Protein AF-A0A7Y5KLV1-F1 (afdb_monomer_lite)

Secondary structure (DSSP, 8-state):
-EEEEEEE--SS---EEEE----EE-SSSEE--S--SEEESS-EEEE--SS-STTEE-TTS---HHHHHHHHHTSTTS---GGG------EE-EEEEPPPTT--TTEEEEEEEES--S----EEEEETTEEEEE-SSEEEEEEEE-TTSPEEEEEEEPP-

Structure (mmCIF, N/CA/C/O backbone):
data_AF-A0A7Y5KLV1-F1
#
_entry.id   AF-A0A7Y5KLV1-F1
#
loop_
_atom_site.group_PDB
_atom_site.id
_atom_site.type_symbol
_atom_site.label_atom_id
_atom_site.label_alt_id
_atom_site.label_comp_id
_atom_site.label_asym_id
_atom_site.label_entity_id
_atom_site.label_seq_id
_atom_site.pdbx_PDB_ins_code
_atom_site.Cartn_x
_atom_site.Cartn_y
_atom_site.Cartn_z
_atom_site.occupancy
_atom_site.B_iso_or_equiv
_atom_site.auth_seq_id
_atom_site.auth_comp_id
_atom_site.auth_asym_id
_atom_site.auth_atom_id
_atom_site.pdbx_PDB_model_num
ATOM 1 N N . LEU A 1 1 ? 4.696 9.576 4.240 1.00 84.38 1 LEU A N 1
ATOM 2 C CA . LEU A 1 1 ? 3.287 9.435 3.787 1.00 84.38 1 LEU A CA 1
ATOM 3 C C . LEU A 1 1 ? 2.748 8.088 4.258 1.00 84.38 1 LEU A C 1
ATOM 5 O O . LEU A 1 1 ? 3.518 7.136 4.261 1.00 84.38 1 LEU A O 1
ATOM 9 N N . TRP A 1 2 ? 1.476 8.010 4.656 1.00 90.50 2 TRP A N 1
ATOM 10 C CA . TRP A 1 2 ? 0.802 6.761 5.034 1.00 90.50 2 TRP A CA 1
ATOM 11 C C . TRP A 1 2 ? -0.357 6.495 4.079 1.00 90.50 2 TRP A C 1
ATOM 13 O O . TRP A 1 2 ? -1.124 7.410 3.792 1.00 90.50 2 TRP A O 1
ATOM 23 N N . THR A 1 3 ? -0.492 5.252 3.630 1.00 93.19 3 THR A N 1
ATOM 24 C CA . THR A 1 3 ? -1.591 4.805 2.771 1.00 93.19 3 THR A CA 1
ATOM 25 C C . THR A 1 3 ? -2.193 3.552 3.377 1.00 93.19 3 THR A C 1
ATOM 27 O O . THR A 1 3 ? -1.471 2.596 3.655 1.00 93.19 3 THR A O 1
ATOM 30 N N . THR A 1 4 ? -3.507 3.564 3.598 1.00 92.88 4 THR A N 1
ATOM 31 C CA . THR A 1 4 ? -4.274 2.369 3.960 1.00 92.88 4 THR A CA 1
ATOM 32 C C . THR A 1 4 ? -5.365 2.163 2.926 1.00 92.88 4 THR A C 1
ATOM 34 O O . THR A 1 4 ? -6.061 3.113 2.581 1.00 92.88 4 THR A O 1
ATOM 37 N N . VAL A 1 5 ? -5.482 0.941 2.422 1.00 93.25 5 VAL A N 1
ATOM 38 C CA . VAL A 1 5 ? -6.503 0.541 1.453 1.00 93.25 5 VAL A CA 1
ATOM 39 C C . VAL A 1 5 ? -7.303 -0.579 2.083 1.00 93.25 5 VAL A C 1
ATOM 41 O O . VAL A 1 5 ? -6.722 -1.557 2.548 1.00 93.25 5 VAL A O 1
ATOM 44 N N . VAL A 1 6 ? -8.618 -0.415 2.114 1.00 92.62 6 VAL A N 1
ATOM 45 C CA . VAL A 1 6 ? -9.567 -1.402 2.622 1.00 92.62 6 VAL A CA 1
ATOM 46 C C . VAL A 1 6 ? -10.483 -1.750 1.468 1.00 92.62 6 VAL A C 1
ATOM 48 O O . VAL A 1 6 ? -11.089 -0.858 0.879 1.00 92.62 6 VAL A O 1
ATOM 51 N N . VAL A 1 7 ? -10.548 -3.029 1.130 1.00 92.56 7 VAL A N 1
ATOM 52 C CA . VAL A 1 7 ? -11.411 -3.539 0.065 1.00 92.56 7 VAL A CA 1
ATOM 53 C C . VAL A 1 7 ? -12.046 -4.841 0.514 1.00 92.56 7 VAL A C 1
ATOM 55 O O . VAL A 1 7 ? -11.475 -5.567 1.330 1.00 92.56 7 VAL A O 1
ATOM 58 N N . GLU A 1 8 ? -13.218 -5.144 -0.028 1.00 91.69 8 GLU A N 1
ATOM 59 C CA . GLU A 1 8 ? -13.837 -6.453 0.150 1.00 91.69 8 GLU A CA 1
ATOM 60 C C . GLU A 1 8 ? -12.906 -7.558 -0.358 1.00 91.69 8 GLU A C 1
ATOM 62 O O . GLU A 1 8 ? -12.151 -7.390 -1.323 1.00 91.69 8 GLU A O 1
ATOM 67 N N . ARG A 1 9 ? -12.939 -8.704 0.319 1.00 91.56 9 ARG A N 1
ATOM 68 C CA . ARG A 1 9 ? -12.146 -9.867 -0.060 1.00 91.56 9 ARG A CA 1
ATOM 69 C C . ARG A 1 9 ? -12.682 -10.453 -1.368 1.00 91.56 9 ARG A C 1
ATOM 71 O O . ARG A 1 9 ? -13.766 -11.030 -1.410 1.00 91.56 9 ARG A O 1
ATOM 78 N N . LEU A 1 10 ? -11.883 -10.337 -2.426 1.00 86.88 10 LEU A N 1
ATOM 79 C CA . LEU A 1 10 ? -12.158 -10.919 -3.739 1.00 86.88 10 LEU A CA 1
ATOM 80 C C . LEU A 1 10 ? -11.418 -12.261 -3.910 1.00 86.88 10 LEU A C 1
ATOM 82 O O . LEU A 1 10 ? -10.403 -12.491 -3.248 1.00 86.88 10 LEU A O 1
ATOM 86 N N . PRO A 1 11 ? -11.886 -13.163 -4.794 1.00 86.69 11 PRO A N 1
ATOM 87 C CA . PRO A 1 11 ? -11.147 -14.379 -5.127 1.00 86.69 11 PRO A CA 1
ATOM 88 C C . PRO A 1 11 ? -9.763 -14.068 -5.725 1.00 86.69 11 PRO A C 1
ATOM 90 O O . PRO A 1 11 ? -9.648 -13.198 -6.586 1.00 86.69 11 PRO A O 1
ATOM 93 N N . GLY A 1 12 ? -8.732 -14.821 -5.327 1.00 88.00 12 GLY A N 1
ATOM 94 C CA . GLY A 1 12 ? -7.358 -14.685 -5.833 1.00 88.00 12 GLY A CA 1
ATOM 95 C C . GLY A 1 12 ? -6.329 -14.389 -4.738 1.00 88.00 12 GLY A C 1
ATOM 96 O O . GLY A 1 12 ? -6.661 -14.381 -3.554 1.00 88.00 12 GLY A O 1
ATOM 97 N N . GLU A 1 13 ? -5.068 -14.178 -5.133 1.00 89.06 13 GLU A N 1
ATOM 98 C CA . GLU A 1 13 ? -4.023 -13.710 -4.216 1.00 89.06 13 GLU A CA 1
ATOM 99 C C . GLU A 1 13 ? -4.036 -12.171 -4.153 1.00 89.06 13 GLU A C 1
ATOM 101 O O . GLU A 1 13 ? -3.776 -11.515 -5.165 1.00 89.06 13 GLU A O 1
ATOM 106 N N . PRO A 1 14 ? -4.335 -11.571 -2.992 1.00 91.38 14 PRO A N 1
ATOM 107 C CA . PRO A 1 14 ? -4.460 -10.126 -2.865 1.00 91.38 14 PRO A CA 1
ATOM 108 C C . PRO A 1 14 ? -3.098 -9.446 -2.705 1.00 91.38 14 PRO A C 1
ATOM 110 O O . PRO A 1 14 ? -2.283 -9.831 -1.864 1.00 91.38 14 PRO A O 1
ATOM 113 N N . TYR A 1 15 ? -2.882 -8.360 -3.442 1.00 90.44 15 TYR A N 1
ATOM 114 C CA . TYR A 1 15 ? -1.747 -7.469 -3.231 1.00 90.44 15 TYR A CA 1
ATOM 115 C C . TYR A 1 15 ? -2.102 -6.028 -3.598 1.00 90.44 15 TYR A C 1
ATOM 117 O O . TYR A 1 15 ? -2.965 -5.768 -4.435 1.00 90.44 15 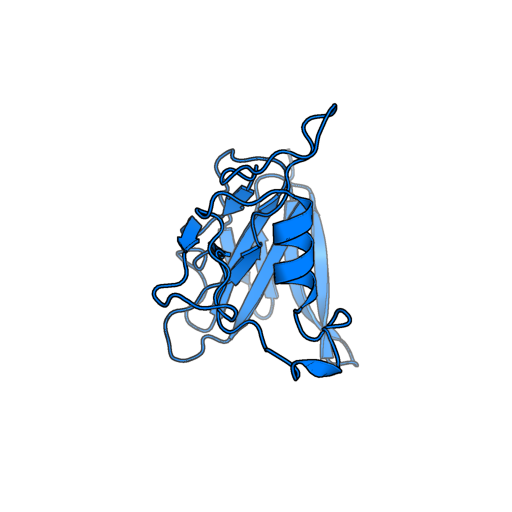TYR A O 1
ATOM 125 N N . LEU A 1 16 ? -1.408 -5.085 -2.968 1.00 90.38 16 LEU A N 1
ATOM 126 C CA . LEU A 1 16 ? -1.427 -3.677 -3.329 1.00 90.38 16 LEU A CA 1
ATOM 127 C C . LEU A 1 16 ? -0.152 -3.350 -4.105 1.00 90.38 16 LEU A C 1
ATOM 129 O O . LEU A 1 16 ? 0.951 -3.571 -3.601 1.00 90.38 16 LEU A O 1
ATOM 133 N N . LEU A 1 17 ? -0.299 -2.756 -5.290 1.00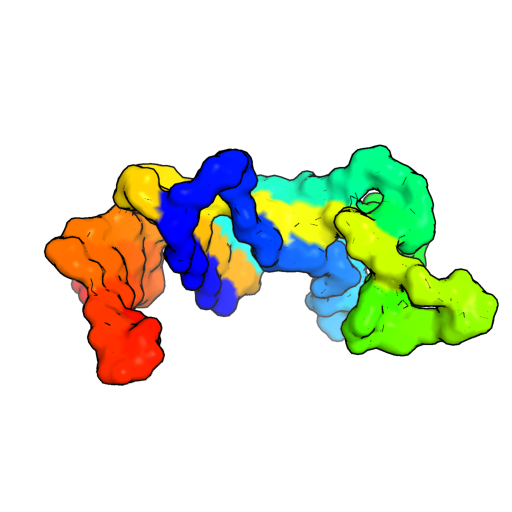 87.56 17 LEU A N 1
ATOM 134 C CA . LEU A 1 17 ? 0.809 -2.121 -6.002 1.00 87.56 17 LEU A CA 1
ATOM 135 C C . LEU A 1 17 ? 1.246 -0.868 -5.225 1.00 87.56 17 LEU A C 1
ATOM 137 O O . LEU A 1 17 ? 0.687 0.215 -5.391 1.00 87.56 17 LEU A O 1
ATOM 141 N N . ALA A 1 18 ? 2.224 -1.036 -4.337 1.00 85.50 18 ALA A N 1
ATOM 142 C CA . ALA A 1 18 ? 2.740 0.005 -3.453 1.00 85.50 18 ALA A CA 1
ATOM 143 C C . ALA A 1 18 ? 3.730 0.942 -4.163 1.00 85.50 18 ALA A C 1
ATOM 145 O O . ALA A 1 18 ? 4.105 1.980 -3.632 1.00 85.50 18 ALA A O 1
ATOM 146 N N . GLY A 1 19 ? 4.162 0.613 -5.376 1.00 78.88 19 GLY A N 1
ATOM 147 C CA . GLY A 1 19 ? 4.901 1.547 -6.211 1.00 78.88 19 GLY A CA 1
ATOM 148 C C . GLY A 1 19 ? 5.683 0.870 -7.318 1.00 78.88 19 GLY A C 1
ATOM 149 O O . GLY A 1 19 ? 5.832 -0.349 -7.356 1.00 78.88 19 GLY A O 1
ATOM 150 N N . LEU A 1 20 ? 6.212 1.702 -8.207 1.00 71.12 20 LEU A N 1
ATOM 151 C CA . LEU A 1 20 ? 7.172 1.313 -9.229 1.00 71.12 20 LEU A CA 1
ATOM 152 C C . LEU A 1 20 ? 8.515 1.930 -8.804 1.00 71.12 20 LEU A C 1
ATOM 154 O O . LEU A 1 20 ? 8.627 3.157 -8.788 1.00 71.12 20 LEU A O 1
ATOM 158 N N . PRO A 1 21 ? 9.513 1.146 -8.369 1.00 60.59 21 PRO A N 1
ATOM 159 C CA . PRO A 1 21 ? 10.793 1.698 -7.944 1.00 60.59 21 PRO A CA 1
ATOM 160 C C . PRO A 1 21 ? 11.577 2.141 -9.183 1.00 60.59 21 PRO A C 1
ATOM 162 O O . PRO A 1 21 ? 12.257 1.336 -9.812 1.00 60.59 21 PRO A O 1
ATOM 165 N N . TYR A 1 22 ? 11.447 3.409 -9.583 1.00 57.22 22 TYR A N 1
ATOM 166 C CA . TYR A 1 22 ? 12.150 3.925 -10.768 1.00 57.22 22 TYR A CA 1
ATOM 167 C C . TYR A 1 22 ? 13.060 5.130 -10.509 1.00 57.22 22 TYR A C 1
ATOM 169 O O . TYR A 1 22 ? 13.892 5.438 -11.362 1.00 57.22 22 TYR A O 1
ATOM 177 N N . ALA A 1 23 ? 12.967 5.798 -9.355 1.00 51.50 23 ALA A N 1
ATOM 178 C CA . ALA A 1 23 ? 13.792 6.969 -9.065 1.00 51.50 23 ALA A CA 1
ATOM 179 C C . ALA A 1 23 ? 13.841 7.280 -7.562 1.00 51.50 23 ALA A C 1
ATOM 181 O O . ALA A 1 23 ? 12.807 7.570 -6.964 1.00 51.50 23 ALA A O 1
ATOM 182 N N . ALA A 1 24 ? 15.038 7.274 -6.973 1.00 49.03 24 ALA A N 1
ATOM 183 C CA . ALA A 1 24 ? 15.308 7.961 -5.715 1.00 49.03 24 ALA A CA 1
ATOM 184 C C . ALA A 1 24 ? 16.178 9.192 -6.008 1.00 49.03 24 ALA A C 1
ATOM 186 O O . ALA A 1 24 ? 17.155 9.117 -6.755 1.00 49.03 24 ALA A O 1
ATOM 187 N N . ASP A 1 25 ? 15.790 10.335 -5.451 1.00 44.38 25 ASP A N 1
ATOM 188 C CA . ASP A 1 25 ? 16.574 11.568 -5.489 1.00 44.38 25 ASP A CA 1
ATOM 189 C C . ASP A 1 25 ? 17.694 11.469 -4.437 1.00 44.38 25 ASP A C 1
ATOM 191 O O . ASP A 1 25 ? 17.400 11.306 -3.250 1.00 44.38 25 ASP A O 1
ATOM 195 N N . ASP A 1 26 ? 18.964 11.493 -4.862 1.00 51.03 26 ASP A N 1
ATOM 196 C CA . ASP A 1 26 ? 20.129 11.443 -3.964 1.00 51.03 26 ASP A CA 1
ATOM 197 C C . ASP A 1 26 ? 20.692 12.835 -3.610 1.00 51.03 26 ASP A C 1
ATOM 199 O O . ASP A 1 26 ? 21.715 12.935 -2.930 1.00 51.03 26 ASP A O 1
ATOM 203 N N . GLY A 1 27 ? 20.010 13.908 -4.032 1.00 48.88 27 GLY A N 1
ATOM 204 C CA . GLY A 1 27 ? 20.382 15.298 -3.768 1.00 48.88 27 GLY A CA 1
ATOM 205 C C . GLY A 1 27 ? 21.372 15.906 -4.768 1.00 48.88 27 GLY A C 1
ATOM 206 O O . GLY A 1 27 ? 21.492 17.128 -4.806 1.00 48.88 27 GLY A O 1
ATOM 207 N N . ASP A 1 28 ? 22.042 15.096 -5.594 1.00 42.72 28 ASP A N 1
ATOM 208 C CA . ASP A 1 28 ? 22.951 15.558 -6.659 1.00 42.72 28 ASP A CA 1
ATOM 209 C C . ASP A 1 28 ? 22.589 14.930 -8.026 1.00 42.72 28 ASP A C 1
ATOM 211 O O . ASP A 1 28 ? 22.849 15.507 -9.086 1.00 42.72 28 ASP A O 1
ATOM 215 N N . ARG A 1 29 ? 21.951 13.746 -8.025 1.00 39.00 29 ARG A N 1
ATOM 216 C CA . ARG A 1 29 ? 21.436 12.996 -9.184 1.00 39.00 29 ARG A CA 1
ATOM 217 C C . ARG A 1 29 ? 20.206 12.160 -8.797 1.00 39.00 29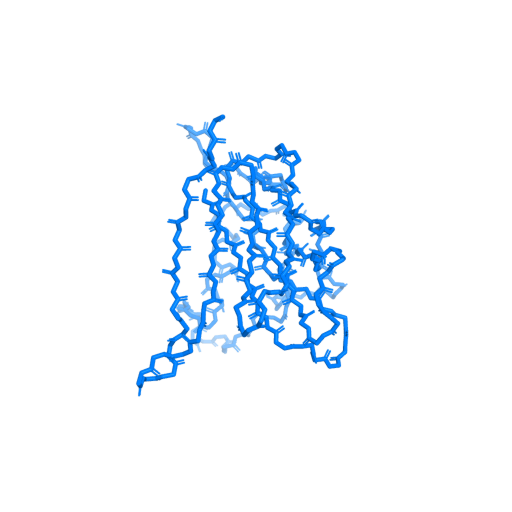 ARG A C 1
ATOM 219 O O . ARG A 1 29 ? 20.045 11.724 -7.663 1.00 39.00 29 ARG A O 1
ATOM 226 N N . VAL A 1 30 ? 19.365 11.825 -9.774 1.00 43.81 30 VAL A N 1
ATOM 227 C CA . VAL A 1 30 ? 18.379 10.747 -9.594 1.00 43.81 30 VAL A CA 1
ATOM 228 C C . VAL A 1 30 ? 19.086 9.415 -9.835 1.00 43.81 30 VAL A C 1
ATOM 230 O O . VAL A 1 30 ? 19.484 9.113 -10.962 1.00 43.81 30 VAL A O 1
ATOM 233 N N . ARG A 1 31 ? 19.270 8.610 -8.783 1.00 45.69 31 ARG A N 1
ATOM 234 C CA . ARG A 1 31 ? 19.815 7.250 -8.897 1.00 45.69 31 ARG A CA 1
ATOM 235 C C . ARG A 1 31 ? 18.700 6.220 -8.796 1.00 45.69 31 ARG A C 1
ATOM 237 O O . ARG A 1 31 ? 17.759 6.342 -8.016 1.00 45.69 31 ARG A O 1
ATOM 244 N N . ARG A 1 32 ? 18.829 5.167 -9.602 1.00 51.84 32 ARG A N 1
ATOM 245 C CA . ARG A 1 32 ? 17.998 3.968 -9.488 1.00 51.84 32 ARG A CA 1
ATOM 246 C C . ARG A 1 32 ? 18.335 3.264 -8.187 1.00 51.84 32 ARG A C 1
ATOM 248 O O . ARG A 1 32 ? 19.478 2.854 -7.997 1.00 51.84 32 ARG A O 1
ATOM 255 N N . THR A 1 33 ? 17.345 3.081 -7.330 1.00 52.22 33 THR A N 1
ATOM 256 C CA . THR A 1 33 ? 17.463 2.198 -6.176 1.00 52.22 33 THR A CA 1
ATOM 257 C C . THR A 1 33 ? 16.314 1.198 -6.230 1.00 52.22 33 THR A C 1
ATOM 259 O O . THR A 1 33 ? 15.152 1.568 -6.382 1.00 52.22 33 THR A O 1
ATOM 262 N N . ALA A 1 34 ? 16.639 -0.092 -6.111 1.00 51.41 34 ALA A N 1
ATOM 263 C CA . ALA A 1 34 ? 15.650 -1.131 -5.799 1.00 51.41 34 ALA A CA 1
ATOM 264 C C . ALA A 1 34 ? 15.100 -0.971 -4.364 1.00 51.41 34 ALA A C 1
ATOM 266 O O . ALA A 1 34 ? 14.147 -1.633 -3.965 1.00 51.41 34 ALA A O 1
ATOM 267 N N . GLU A 1 35 ? 15.716 -0.074 -3.594 1.00 56.16 35 GLU A N 1
ATOM 268 C CA . GLU A 1 35 ? 15.406 0.237 -2.213 1.00 56.16 35 GLU A CA 1
ATOM 269 C C . GLU A 1 35 ? 14.675 1.580 -2.161 1.00 56.16 35 GLU A C 1
ATOM 271 O O . GLU A 1 35 ? 15.270 2.649 -2.314 1.00 56.16 35 GLU A O 1
ATOM 276 N N . GLY A 1 36 ? 13.360 1.526 -1.971 1.00 66.44 36 GLY A N 1
ATOM 277 C CA . GLY A 1 36 ? 12.588 2.669 -1.499 1.00 66.44 36 GLY A CA 1
ATOM 278 C C . GLY A 1 36 ? 12.515 2.635 0.024 1.00 66.44 36 GLY A C 1
ATOM 279 O O . GLY A 1 36 ? 12.420 1.560 0.616 1.00 66.44 36 GLY A O 1
ATOM 280 N N . ALA A 1 37 ? 12.502 3.799 0.678 1.00 83.88 37 ALA A N 1
ATOM 281 C CA . ALA A 1 37 ? 12.201 3.887 2.106 1.00 83.88 37 ALA A CA 1
ATOM 282 C C . ALA A 1 37 ? 10.705 3.595 2.333 1.00 83.88 37 ALA A C 1
ATOM 284 O O . ALA A 1 37 ? 9.906 4.506 2.549 1.00 83.88 37 ALA A O 1
ATOM 285 N N . VAL A 1 38 ? 10.318 2.327 2.220 1.00 88.06 38 VAL A N 1
ATOM 286 C CA . VAL A 1 38 ? 8.934 1.858 2.272 1.00 88.06 38 VAL A CA 1
ATOM 287 C C . VAL A 1 38 ? 8.826 0.732 3.286 1.00 88.06 38 VAL A C 1
ATOM 289 O O . VAL A 1 38 ? 9.656 -0.170 3.315 1.00 88.06 38 VAL A O 1
ATOM 292 N N . ALA A 1 39 ? 7.786 0.780 4.108 1.00 93.00 39 ALA A N 1
ATOM 293 C CA . ALA A 1 39 ? 7.423 -0.298 5.013 1.00 93.00 39 ALA A CA 1
ATOM 294 C C . ALA A 1 39 ? 5.964 -0.694 4.786 1.00 93.00 39 ALA A C 1
ATOM 296 O O . ALA A 1 39 ? 5.122 0.174 4.549 1.00 93.00 39 ALA A O 1
ATOM 297 N N . SER A 1 40 ? 5.660 -1.986 4.897 1.00 95.06 40 SER A N 1
ATOM 298 C CA . SER A 1 40 ? 4.292 -2.507 4.920 1.00 95.06 40 SER A CA 1
ATOM 299 C C . SER A 1 40 ? 4.022 -3.216 6.244 1.00 95.06 40 SER A C 1
ATOM 301 O O . SER A 1 40 ? 4.942 -3.771 6.842 1.00 95.06 40 SER A O 1
ATOM 303 N N . ALA A 1 41 ? 2.770 -3.170 6.707 1.00 96.25 41 ALA A N 1
ATOM 304 C CA . ALA A 1 41 ? 2.309 -4.017 7.809 1.00 96.25 41 ALA A CA 1
ATOM 305 C C . ALA A 1 41 ? 2.019 -5.462 7.373 1.00 96.25 41 ALA A C 1
ATOM 307 O O . ALA A 1 41 ? 1.952 -6.351 8.220 1.00 96.25 41 ALA A O 1
ATOM 308 N N . GLY A 1 42 ? 1.842 -5.694 6.070 1.00 94.38 42 GLY A N 1
ATOM 309 C CA . GLY A 1 42 ? 1.873 -7.024 5.472 1.00 94.38 42 GLY A CA 1
ATOM 310 C C . GLY A 1 42 ? 3.267 -7.365 4.945 1.00 94.38 42 GLY A C 1
ATOM 311 O O . GLY A 1 42 ? 4.253 -6.677 5.218 1.00 94.38 42 GLY A O 1
ATOM 312 N N . THR A 1 43 ? 3.360 -8.429 4.149 1.00 94.25 43 THR A N 1
ATOM 313 C CA . THR A 1 43 ? 4.596 -8.745 3.420 1.00 94.25 43 THR A CA 1
ATOM 314 C C . THR A 1 43 ? 4.928 -7.636 2.427 1.00 94.25 43 THR A C 1
ATOM 316 O O . THR A 1 43 ? 4.028 -7.077 1.811 1.00 94.25 43 THR A O 1
ATOM 319 N N . LEU A 1 44 ? 6.208 -7.357 2.208 1.00 91.56 44 LEU A N 1
ATOM 320 C CA . LEU A 1 44 ? 6.659 -6.452 1.155 1.00 91.56 44 LEU A CA 1
ATOM 321 C C . LEU A 1 44 ? 7.580 -7.229 0.220 1.00 91.56 44 LEU A C 1
ATOM 323 O O . LEU A 1 44 ? 8.556 -7.823 0.679 1.00 91.56 44 LEU A O 1
ATOM 327 N N . ARG A 1 45 ? 7.258 -7.251 -1.073 1.00 89.75 45 ARG A N 1
ATOM 328 C CA . ARG A 1 45 ? 8.026 -7.984 -2.084 1.00 89.75 45 ARG A CA 1
ATOM 329 C C . ARG A 1 45 ? 8.313 -7.102 -3.289 1.00 89.75 45 ARG A C 1
ATOM 331 O O . ARG A 1 45 ? 7.480 -6.292 -3.682 1.00 89.75 45 ARG A O 1
ATOM 338 N N . LEU A 1 46 ? 9.495 -7.283 -3.865 1.00 86.62 46 LEU A N 1
ATOM 339 C CA . LEU A 1 46 ? 9.852 -6.723 -5.160 1.00 86.62 46 LEU A CA 1
ATOM 340 C C . LEU A 1 46 ? 9.618 -7.808 -6.213 1.00 86.62 46 LEU A C 1
ATOM 342 O O . LEU A 1 46 ? 10.268 -8.853 -6.169 1.00 86.62 46 LEU A O 1
ATOM 346 N N . THR A 1 47 ? 8.670 -7.583 -7.114 1.00 87.38 47 THR A N 1
ATOM 347 C CA . THR A 1 47 ? 8.369 -8.483 -8.231 1.00 87.38 47 THR A CA 1
ATOM 348 C C . THR A 1 47 ? 8.992 -7.951 -9.511 1.00 87.38 47 THR A C 1
ATOM 350 O O . THR A 1 47 ? 9.207 -6.750 -9.659 1.00 87.38 47 THR A O 1
ATOM 353 N N . HIS A 1 48 ? 9.310 -8.857 -10.431 1.00 84.50 48 HIS A N 1
ATOM 354 C CA . HIS A 1 48 ? 9.881 -8.554 -11.739 1.00 84.50 48 HIS A CA 1
ATOM 355 C C . HIS A 1 48 ? 9.043 -9.239 -12.820 1.00 84.50 48 HIS A C 1
ATOM 357 O O . HIS A 1 48 ? 8.489 -10.308 -12.553 1.00 84.50 48 HIS A O 1
ATOM 363 N N . PRO A 1 49 ? 8.976 -8.682 -14.040 1.00 83.94 49 PRO A N 1
ATOM 364 C CA . PRO A 1 49 ? 8.433 -9.397 -15.185 1.00 83.94 49 PRO A CA 1
ATOM 365 C C . PRO A 1 49 ? 9.135 -10.743 -15.386 1.00 83.94 49 PRO A C 1
ATOM 367 O O . PRO A 1 49 ? 10.364 -10.823 -15.336 1.00 83.94 49 PRO A O 1
ATOM 370 N N . GLU A 1 50 ? 8.358 -11.795 -15.639 1.00 86.00 50 GLU A N 1
ATOM 371 C CA . GLU A 1 50 ? 8.903 -13.098 -16.042 1.00 86.00 50 GLU A CA 1
ATOM 372 C C . GLU A 1 50 ? 9.263 -13.122 -17.534 1.00 86.00 50 G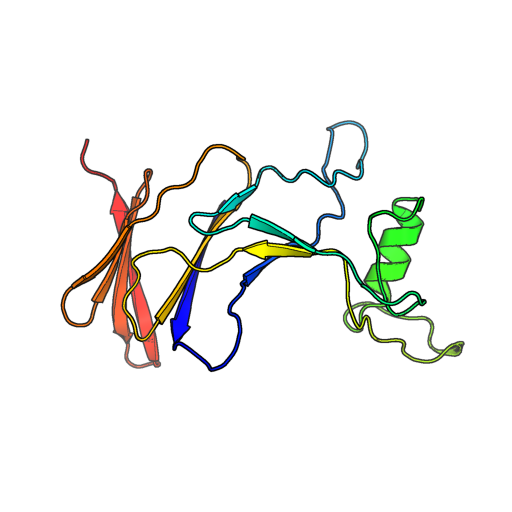LU A C 1
ATOM 374 O O . GLU A 1 50 ? 10.262 -13.721 -17.932 1.00 86.00 50 GLU A O 1
ATOM 379 N N . ALA A 1 51 ? 8.454 -12.452 -18.358 1.00 83.50 51 ALA A N 1
ATOM 380 C CA . ALA A 1 51 ? 8.652 -12.347 -19.794 1.00 83.50 51 ALA A CA 1
ATOM 381 C C . ALA A 1 51 ? 9.587 -11.183 -20.159 1.00 83.50 51 ALA A C 1
ATOM 383 O O . ALA A 1 51 ? 9.683 -10.178 -19.453 1.00 83.50 51 ALA A O 1
ATOM 384 N N . GLN A 1 52 ? 10.276 -11.337 -21.289 1.00 79.88 52 GLN A N 1
ATOM 385 C CA . GLN A 1 52 ? 11.136 -10.317 -21.885 1.00 79.88 52 GLN A CA 1
ATOM 386 C C . GLN A 1 52 ? 10.437 -9.707 -23.098 1.00 79.88 52 GLN A C 1
ATOM 388 O O . GLN A 1 52 ? 9.774 -10.423 -23.841 1.00 79.88 52 GLN A O 1
ATOM 393 N N . GLY A 1 53 ? 10.632 -8.413 -23.332 1.00 75.31 53 GLY A N 1
ATOM 394 C CA . GLY A 1 53 ? 10.021 -7.710 -24.457 1.00 75.31 53 GLY A CA 1
ATOM 395 C C . GLY A 1 53 ? 9.970 -6.209 -24.213 1.00 75.31 53 GLY A C 1
ATOM 396 O O . GLY A 1 53 ? 10.296 -5.739 -23.124 1.00 75.31 53 GLY A O 1
ATOM 397 N N . ALA A 1 54 ? 9.567 -5.444 -25.226 1.00 73.19 54 ALA A N 1
ATOM 398 C CA . ALA A 1 54 ? 9.423 -3.991 -25.095 1.00 73.19 54 ALA A CA 1
ATOM 399 C C . ALA A 1 54 ? 8.224 -3.603 -24.204 1.00 73.19 54 ALA A C 1
ATOM 401 O O . ALA A 1 54 ? 8.162 -2.500 -23.675 1.00 73.19 54 ALA A O 1
ATOM 402 N N . GLU A 1 55 ? 7.285 -4.528 -24.041 1.00 73.56 55 GLU A N 1
ATOM 403 C CA . GLU A 1 55 ? 6.074 -4.461 -23.232 1.00 73.56 55 GLU A CA 1
ATOM 404 C C . GLU A 1 55 ? 6.291 -4.876 -21.765 1.00 73.56 55 GLU A C 1
ATOM 406 O O . GLU A 1 55 ? 5.374 -4.778 -20.949 1.00 73.56 55 GLU A O 1
ATOM 411 N N . HIS A 1 56 ? 7.504 -5.311 -21.412 1.00 78.38 56 HIS A N 1
ATOM 412 C CA . HIS A 1 56 ? 7.868 -5.763 -20.074 1.00 78.38 56 HIS A CA 1
ATOM 413 C C . HIS A 1 56 ? 9.017 -4.911 -19.524 1.00 78.38 56 HIS A C 1
ATOM 415 O O . HIS A 1 56 ? 10.159 -5.016 -19.969 1.00 78.38 56 HIS A O 1
ATOM 421 N N . PHE A 1 57 ? 8.735 -4.062 -18.535 1.00 77.88 57 PHE A N 1
ATOM 422 C CA . PHE A 1 57 ? 9.752 -3.191 -17.944 1.00 77.88 57 PHE A CA 1
ATOM 423 C C . PHE A 1 57 ? 10.432 -3.858 -16.745 1.00 77.88 57 PHE A C 1
ATOM 425 O O . PHE A 1 57 ? 9.875 -3.916 -15.650 1.00 77.88 57 PHE A O 1
ATOM 432 N N . ASP A 1 58 ? 11.663 -4.331 -16.924 1.00 81.69 58 ASP A N 1
ATOM 433 C CA . ASP A 1 58 ? 12.462 -4.884 -15.829 1.00 81.69 58 ASP A CA 1
ATOM 434 C C . ASP A 1 58 ? 13.501 -3.871 -15.329 1.00 81.69 58 ASP A C 1
ATOM 436 O O . ASP A 1 58 ? 14.480 -3.554 -16.006 1.00 81.69 58 ASP A O 1
ATOM 440 N N . ALA A 1 59 ? 13.318 -3.396 -14.097 1.00 75.62 59 ALA A N 1
ATOM 441 C CA . ALA A 1 59 ? 14.236 -2.462 -13.444 1.00 75.62 59 ALA A CA 1
ATOM 442 C C . ALA A 1 59 ? 15.657 -3.022 -13.203 1.00 75.62 59 ALA A C 1
ATOM 444 O O . ALA A 1 59 ? 16.554 -2.246 -12.871 1.00 75.62 59 ALA A O 1
ATOM 445 N N . ARG A 1 60 ? 15.887 -4.335 -13.371 1.00 77.81 60 ARG A N 1
ATOM 446 C CA . ARG A 1 60 ? 17.231 -4.944 -13.340 1.00 77.81 60 ARG A CA 1
ATOM 447 C C . ARG A 1 60 ? 18.048 -4.643 -14.597 1.00 77.81 60 ARG A C 1
ATOM 449 O O . ARG A 1 60 ? 19.262 -4.816 -14.575 1.00 77.81 60 ARG A O 1
ATOM 456 N N . ALA A 1 61 ? 17.405 -4.216 -15.684 1.00 73.56 61 ALA A N 1
ATOM 457 C CA . ALA A 1 61 ? 18.096 -3.884 -16.919 1.00 73.56 61 ALA A CA 1
ATOM 458 C C . ALA A 1 61 ? 19.010 -2.661 -16.734 1.00 73.56 61 ALA A C 1
ATOM 460 O O . ALA A 1 61 ? 18.599 -1.630 -16.187 1.00 73.56 61 ALA A O 1
ATOM 461 N N . GLU A 1 62 ? 20.238 -2.752 -17.247 1.00 69.44 62 GLU A N 1
ATOM 462 C CA . GLU A 1 62 ? 21.168 -1.623 -17.326 1.00 69.44 62 GLU A CA 1
ATOM 463 C C . GLU A 1 62 ? 20.666 -0.619 -18.369 1.00 69.44 62 GLU A C 1
ATOM 465 O O . GLU A 1 62 ? 20.897 -0.745 -19.567 1.00 69.44 62 GLU A O 1
ATOM 470 N N . LEU A 1 63 ? 19.924 0.378 -17.902 1.00 67.00 63 LEU A N 1
ATOM 471 C CA . LEU A 1 63 ? 19.348 1.437 -18.721 1.00 67.00 63 LEU A CA 1
ATOM 472 C C . LEU A 1 63 ? 19.688 2.782 -18.059 1.00 67.00 63 LEU A C 1
ATOM 474 O O . LEU A 1 63 ? 19.842 2.876 -16.838 1.00 67.00 63 LEU A O 1
ATOM 478 N N . THR A 1 64 ? 19.783 3.852 -18.838 1.00 68.56 64 THR A N 1
ATOM 479 C CA . THR A 1 64 ? 19.885 5.208 -18.283 1.00 68.56 64 THR A CA 1
ATOM 480 C C . THR A 1 64 ? 18.533 5.664 -17.719 1.00 68.56 64 THR A C 1
ATOM 482 O O . THR A 1 64 ? 17.487 5.060 -17.984 1.00 68.56 64 THR A O 1
ATOM 485 N N . GLN A 1 65 ? 18.514 6.726 -16.908 1.00 63.69 65 GLN A N 1
ATOM 486 C CA . GLN A 1 65 ? 17.260 7.318 -16.418 1.00 63.69 65 GLN A CA 1
ATOM 487 C C . GLN A 1 65 ? 16.341 7.714 -17.580 1.00 63.69 65 GLN A C 1
ATOM 489 O O . GLN A 1 65 ? 15.160 7.389 -17.557 1.00 63.69 65 GLN A O 1
ATOM 494 N N . GLU A 1 66 ? 16.898 8.361 -18.603 1.00 65.12 66 GLU A N 1
ATOM 495 C CA . GLU A 1 66 ? 16.178 8.785 -19.804 1.00 65.12 66 GLU A CA 1
ATOM 496 C C . GLU A 1 66 ? 15.571 7.589 -20.552 1.00 65.12 66 GLU A C 1
ATOM 498 O O . GLU A 1 66 ? 14.384 7.598 -20.856 1.00 65.12 66 GLU A O 1
ATOM 503 N N . GLN A 1 67 ? 16.332 6.509 -20.752 1.00 70.69 67 GLN A N 1
ATOM 504 C CA . GLN A 1 67 ? 15.835 5.294 -21.410 1.00 70.69 67 GLN A CA 1
ATOM 505 C C . GLN A 1 67 ? 14.696 4.620 -20.635 1.00 70.69 67 GLN A C 1
ATOM 507 O O . GLN A 1 67 ? 13.727 4.174 -21.244 1.00 70.69 67 GLN A O 1
ATOM 512 N N . ALA A 1 68 ? 14.774 4.565 -19.300 1.00 68.50 68 ALA A N 1
ATOM 513 C CA . ALA A 1 68 ? 13.661 4.055 -18.497 1.00 68.50 68 ALA A CA 1
ATOM 514 C C . ALA A 1 68 ? 12.459 4.992 -18.498 1.00 68.50 68 ALA A C 1
ATOM 516 O O . ALA A 1 68 ? 11.333 4.515 -18.579 1.00 68.50 68 ALA A O 1
ATOM 517 N N . ALA A 1 69 ? 12.688 6.304 -18.421 1.00 67.44 69 ALA A N 1
ATOM 518 C CA . ALA A 1 69 ? 11.623 7.287 -18.503 1.00 67.44 69 ALA A CA 1
ATOM 519 C C . ALA A 1 69 ? 10.889 7.172 -19.842 1.00 67.44 69 ALA A C 1
ATOM 521 O O . ALA A 1 69 ? 9.671 7.171 -19.832 1.00 67.44 69 ALA A O 1
ATOM 522 N N . PHE A 1 70 ? 11.590 6.984 -20.964 1.00 69.12 70 PHE A N 1
ATOM 523 C CA . PHE A 1 70 ? 10.960 6.731 -22.262 1.00 69.12 70 PHE A CA 1
ATOM 524 C C . PHE A 1 70 ? 10.227 5.387 -22.320 1.00 69.12 70 PHE A C 1
ATOM 526 O O . PHE A 1 70 ? 9.094 5.344 -22.790 1.00 69.12 70 PHE A O 1
ATOM 533 N N . ALA A 1 71 ? 10.825 4.305 -21.814 1.00 67.88 71 ALA A N 1
ATOM 534 C CA . ALA A 1 71 ? 10.184 2.989 -21.792 1.00 67.88 71 ALA A CA 1
ATOM 535 C C . ALA A 1 71 ? 8.902 2.976 -20.939 1.00 67.88 71 ALA A C 1
ATOM 537 O O . ALA A 1 71 ? 7.908 2.370 -21.324 1.00 67.88 71 ALA A O 1
ATOM 538 N N . LEU A 1 72 ? 8.909 3.682 -19.805 1.00 64.88 72 LEU A N 1
ATOM 539 C CA . LEU A 1 72 ? 7.742 3.848 -18.942 1.00 64.88 72 LEU A CA 1
ATOM 540 C C . LEU A 1 72 ? 6.782 4.923 -19.449 1.00 64.88 72 LEU A C 1
ATOM 542 O O . LEU A 1 72 ? 5.598 4.798 -19.211 1.00 64.88 72 LEU A O 1
ATOM 546 N N . ALA A 1 73 ? 7.235 5.975 -20.130 1.00 60.19 73 ALA A N 1
ATOM 547 C CA . ALA A 1 73 ? 6.359 6.999 -20.710 1.00 60.19 73 ALA A CA 1
ATOM 548 C C . ALA A 1 73 ? 5.672 6.525 -21.995 1.00 60.19 73 ALA A C 1
ATOM 550 O O . ALA A 1 73 ? 4.695 7.139 -22.405 1.00 60.19 73 ALA A O 1
ATOM 551 N N . ALA A 1 74 ? 6.147 5.430 -22.594 1.00 57.19 74 ALA A N 1
ATOM 552 C CA . ALA A 1 74 ? 5.392 4.658 -23.572 1.00 57.19 74 ALA A CA 1
ATOM 553 C C . ALA A 1 74 ? 4.201 3.895 -22.941 1.00 57.19 74 ALA A C 1
ATOM 555 O O . ALA A 1 74 ? 3.422 3.285 -23.670 1.00 57.19 74 ALA A O 1
ATOM 556 N N . ASP A 1 75 ? 4.020 3.953 -21.609 1.00 50.31 75 ASP A N 1
ATOM 557 C CA . ASP A 1 75 ? 2.745 3.673 -20.929 1.00 50.31 75 ASP A CA 1
ATOM 558 C C . ASP A 1 75 ? 1.651 4.560 -21.550 1.00 50.31 75 ASP A C 1
ATOM 560 O O . ASP A 1 75 ? 1.870 5.760 -21.704 1.00 50.31 75 ASP A O 1
ATOM 564 N N . PRO A 1 76 ? 0.464 4.024 -21.881 1.00 43.34 76 PRO A N 1
ATOM 565 C CA . PRO A 1 76 ? -0.624 4.725 -22.581 1.00 43.34 76 PRO A CA 1
ATOM 566 C C . PRO A 1 76 ? -1.166 6.010 -21.914 1.00 43.34 76 PRO A C 1
ATOM 568 O O . PRO A 1 76 ? -2.115 6.607 -22.421 1.00 43.34 76 PRO A O 1
ATOM 571 N N . ARG A 1 77 ? -0.584 6.475 -20.805 1.00 50.47 77 ARG A N 1
ATOM 572 C CA . ARG A 1 77 ? -0.816 7.810 -20.226 1.00 50.47 77 ARG A CA 1
ATOM 573 C C . ARG A 1 77 ? 0.171 8.883 -20.722 1.00 50.47 77 ARG A C 1
ATOM 575 O O . ARG A 1 77 ? -0.052 10.063 -20.452 1.00 50.47 77 ARG A O 1
ATOM 582 N N . GLY A 1 78 ? 1.230 8.500 -21.437 1.00 40.28 78 GLY A N 1
ATOM 583 C CA . GLY A 1 78 ? 2.234 9.365 -22.057 1.00 40.28 78 GLY A CA 1
ATOM 584 C C . GLY A 1 78 ? 2.421 9.010 -23.534 1.00 40.28 78 GLY A C 1
ATOM 585 O O . GLY A 1 78 ? 2.213 7.881 -23.960 1.00 40.28 78 GLY A O 1
ATOM 586 N N . TYR A 1 79 ? 2.718 10.010 -24.357 1.00 44.00 79 TYR A N 1
ATOM 587 C CA . TYR A 1 79 ? 2.712 9.902 -25.815 1.00 44.00 79 TYR A CA 1
ATOM 588 C C . TYR A 1 79 ? 3.772 8.908 -26.332 1.00 44.00 79 TYR A C 1
ATOM 590 O O . TYR A 1 79 ? 4.952 9.245 -26.420 1.00 44.00 79 TYR A O 1
ATOM 598 N N . GLY A 1 80 ? 3.347 7.695 -26.701 1.00 49.47 80 GLY A N 1
ATOM 599 C CA . GLY A 1 80 ? 4.155 6.749 -27.476 1.00 49.47 80 GLY A CA 1
ATOM 600 C C . GLY A 1 80 ? 4.415 7.233 -28.912 1.00 49.47 80 GLY A C 1
ATOM 601 O O . GLY A 1 80 ? 3.769 8.167 -29.389 1.00 49.47 80 GLY A O 1
ATOM 602 N N . ASN A 1 81 ? 5.360 6.596 -29.615 1.00 54.84 81 ASN A N 1
ATOM 603 C CA . ASN A 1 81 ? 5.644 6.877 -31.028 1.00 54.84 81 ASN A CA 1
ATOM 604 C C . ASN A 1 81 ? 4.451 6.427 -31.910 1.00 54.84 81 ASN A C 1
ATOM 606 O O . ASN A 1 81 ? 4.211 5.221 -32.011 1.00 54.84 81 ASN A O 1
ATOM 610 N N . PRO A 1 82 ? 3.708 7.346 -32.560 1.00 54.97 82 PRO A N 1
ATOM 611 C CA . PRO A 1 82 ? 2.526 6.997 -33.350 1.00 54.97 82 PRO A CA 1
ATOM 612 C C . PRO A 1 82 ? 2.851 6.154 -34.594 1.00 54.97 82 PRO A C 1
ATOM 614 O O . PRO A 1 82 ? 1.974 5.434 -35.072 1.00 54.97 82 PRO A O 1
ATOM 617 N N . ASP A 1 83 ? 4.094 6.196 -35.084 1.00 62.94 83 ASP A N 1
ATOM 618 C CA . ASP A 1 83 ? 4.521 5.483 -36.295 1.00 62.94 83 ASP A CA 1
ATOM 619 C C . ASP A 1 83 ? 4.823 3.995 -36.038 1.00 62.94 83 ASP A C 1
ATOM 621 O O . ASP A 1 83 ? 4.798 3.180 -36.958 1.00 62.94 83 ASP A O 1
ATOM 625 N N . GLU A 1 84 ? 5.080 3.615 -34.782 1.00 59.28 84 GLU A N 1
ATOM 626 C CA . GLU A 1 84 ? 5.437 2.243 -34.382 1.00 59.28 84 GLU A CA 1
ATOM 627 C C . GLU A 1 84 ? 4.279 1.454 -33.750 1.00 59.28 84 GLU A C 1
ATOM 629 O O . GLU A 1 84 ? 4.459 0.303 -33.333 1.00 59.28 84 GLU A O 1
ATOM 634 N N . GLY A 1 85 ? 3.090 2.061 -33.699 1.00 53.78 85 GLY A N 1
ATOM 635 C CA . GLY A 1 85 ? 1.919 1.523 -33.020 1.00 53.78 85 GLY A CA 1
ATOM 636 C C . GLY A 1 85 ? 1.983 1.680 -31.497 1.00 53.78 85 GLY A C 1
ATOM 637 O O . GLY A 1 85 ? 3.046 1.734 -30.880 1.00 53.78 85 GLY A O 1
ATOM 638 N N . TRP A 1 86 ? 0.810 1.748 -30.871 1.00 51.59 86 TRP A N 1
ATOM 639 C CA . TRP A 1 86 ? 0.686 1.821 -29.417 1.00 51.59 86 TRP A CA 1
ATOM 640 C C . TRP A 1 86 ? 1.132 0.494 -28.799 1.00 51.59 86 TRP A C 1
ATOM 642 O O . TRP A 1 86 ? 0.532 -0.548 -29.067 1.00 51.59 86 TRP A O 1
ATOM 652 N N . ARG A 1 87 ? 2.167 0.524 -27.958 1.00 57.66 87 ARG A N 1
ATOM 653 C CA . 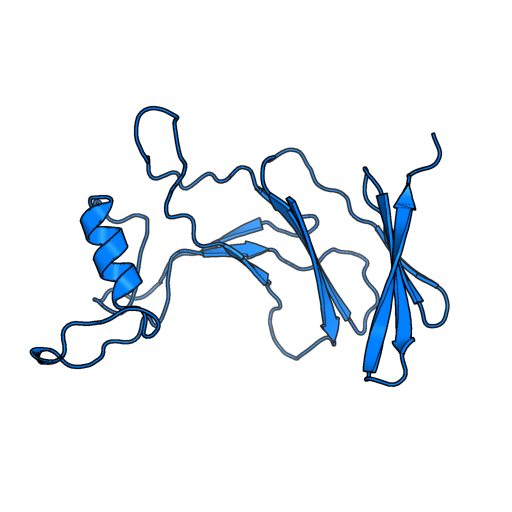ARG A 1 87 ? 2.593 -0.634 -27.164 1.00 57.66 87 ARG A CA 1
ATOM 654 C C . ARG A 1 87 ? 2.143 -0.405 -25.728 1.00 57.66 87 ARG A C 1
ATOM 656 O O . ARG A 1 87 ? 2.430 0.641 -25.162 1.00 57.66 87 ARG A O 1
ATOM 663 N N . HIS A 1 88 ? 1.392 -1.343 -25.162 1.00 61.50 88 HIS A N 1
ATOM 664 C CA . HIS A 1 88 ? 0.968 -1.260 -23.767 1.00 61.50 88 HIS A CA 1
ATOM 665 C C . HIS A 1 88 ? 2.013 -1.935 -22.883 1.00 61.50 88 HIS A C 1
ATOM 667 O O . HIS A 1 88 ? 2.509 -3.008 -23.221 1.00 61.50 88 HIS A O 1
ATOM 673 N N . LEU A 1 89 ? 2.335 -1.321 -21.747 1.00 66.62 89 LEU A N 1
ATOM 674 C CA . LEU A 1 89 ? 3.126 -1.987 -20.721 1.00 66.62 89 LEU A CA 1
ATOM 675 C C . LEU A 1 89 ? 2.274 -3.115 -20.117 1.00 66.62 89 LEU A C 1
ATOM 677 O O . LEU A 1 89 ? 1.225 -2.851 -19.534 1.00 66.62 89 LEU A O 1
ATOM 681 N N . VAL A 1 90 ? 2.700 -4.365 -20.297 1.00 75.06 90 VAL A N 1
ATOM 682 C CA . VAL A 1 90 ? 2.011 -5.565 -19.795 1.00 75.06 90 VAL A CA 1
ATOM 683 C C . VAL A 1 90 ? 2.400 -5.837 -18.347 1.00 75.06 90 VAL A C 1
ATOM 685 O O . VAL A 1 90 ? 1.548 -6.152 -17.520 1.00 75.06 90 VAL A O 1
ATOM 688 N N . SER A 1 91 ? 3.685 -5.706 -18.021 1.00 75.50 91 SER A N 1
ATOM 689 C CA . SER A 1 91 ? 4.174 -5.887 -16.654 1.00 75.50 91 SER A CA 1
ATOM 690 C C . SER A 1 91 ? 5.424 -5.058 -16.398 1.00 75.50 91 SER A C 1
ATOM 692 O O . SER A 1 91 ? 6.199 -4.767 -17.307 1.00 75.50 91 SER A O 1
ATOM 694 N N . SER A 1 92 ? 5.649 -4.712 -15.136 1.00 78.94 92 SER A N 1
ATOM 695 C CA . SER A 1 92 ? 6.799 -3.926 -14.702 1.00 78.94 92 SER A CA 1
ATOM 696 C C . SER A 1 92 ? 7.354 -4.477 -13.399 1.00 78.94 92 SER A C 1
ATOM 698 O O . SER A 1 92 ? 6.631 -5.148 -12.662 1.00 78.94 92 SER A O 1
ATOM 700 N N . THR A 1 93 ? 8.612 -4.169 -13.089 1.00 82.12 93 THR A N 1
ATOM 701 C CA . THR A 1 93 ? 9.115 -4.333 -11.727 1.00 82.12 93 THR A CA 1
ATOM 702 C C . THR A 1 93 ? 8.262 -3.499 -10.777 1.00 82.12 93 THR A C 1
ATOM 704 O O . THR A 1 93 ? 8.106 -2.289 -10.968 1.00 82.12 93 THR A O 1
ATOM 707 N N . ALA A 1 94 ? 7.744 -4.133 -9.733 1.00 85.00 94 ALA A N 1
ATOM 708 C CA . ALA A 1 94 ? 6.796 -3.526 -8.818 1.00 85.00 94 ALA A CA 1
ATOM 709 C C . ALA A 1 94 ? 7.145 -3.837 -7.366 1.00 85.00 94 ALA A C 1
ATOM 711 O O . ALA A 1 94 ? 7.615 -4.921 -7.025 1.00 85.00 94 ALA A O 1
ATOM 712 N N . LEU A 1 95 ? 6.888 -2.865 -6.497 1.00 87.31 95 LEU A N 1
ATOM 713 C CA . LEU A 1 95 ? 6.859 -3.084 -5.063 1.00 87.31 95 LEU A CA 1
ATOM 714 C C . LEU A 1 95 ? 5.425 -3.441 -4.670 1.00 87.31 95 LEU A C 1
ATOM 716 O O . LEU A 1 95 ? 4.518 -2.617 -4.794 1.00 87.31 95 LEU A O 1
ATOM 720 N N . GLU A 1 96 ? 5.222 -4.662 -4.197 1.00 91.75 96 GLU A N 1
ATOM 721 C CA . GLU A 1 96 ? 3.908 -5.193 -3.850 1.00 91.75 96 GLU A CA 1
ATOM 722 C C . GLU A 1 96 ? 3.804 -5.406 -2.341 1.00 91.75 96 GLU A C 1
ATOM 724 O O . GLU A 1 96 ? 4.659 -6.041 -1.715 1.00 91.75 96 GLU A O 1
ATOM 729 N N . ALA A 1 97 ? 2.740 -4.863 -1.756 1.00 94.56 97 ALA A N 1
ATOM 730 C CA . ALA A 1 97 ? 2.397 -5.050 -0.357 1.00 94.56 97 ALA A CA 1
ATOM 731 C C . ALA A 1 97 ? 1.296 -6.108 -0.226 1.00 94.56 97 ALA A C 1
ATOM 733 O O . ALA A 1 97 ? 0.245 -6.012 -0.859 1.00 94.56 97 ALA A O 1
ATOM 734 N N . GLY A 1 98 ? 1.533 -7.104 0.620 1.00 95.31 98 GLY A N 1
ATOM 735 C CA . GLY A 1 98 ? 0.532 -8.083 1.021 1.00 95.31 98 GLY A CA 1
ATOM 736 C C . GLY A 1 98 ? -0.449 -7.511 2.049 1.00 95.31 98 GLY A C 1
ATOM 737 O O . GLY A 1 98 ? -0.210 -6.436 2.615 1.00 95.31 98 GLY A O 1
ATOM 738 N N . PRO A 1 99 ? -1.558 -8.219 2.311 1.00 96.00 99 PRO A N 1
ATOM 739 C CA . PRO A 1 99 ? -2.548 -7.785 3.283 1.00 96.00 99 PRO A CA 1
ATOM 740 C C . PRO A 1 99 ? -1.985 -7.807 4.710 1.00 96.00 99 PRO A C 1
ATOM 742 O O . PRO A 1 99 ? -1.122 -8.615 5.061 1.00 96.00 99 PRO A O 1
ATOM 745 N N . VAL A 1 100 ? -2.516 -6.922 5.549 1.00 96.31 100 VAL A N 1
ATOM 746 C CA . VAL A 1 100 ? -2.266 -6.882 6.987 1.00 96.31 100 VAL A CA 1
ATOM 747 C C . VAL A 1 100 ? -2.846 -8.156 7.619 1.00 96.31 100 VAL A C 1
ATOM 749 O O . VAL A 1 100 ? -4.016 -8.484 7.377 1.00 96.31 100 VAL A O 1
ATOM 752 N N . PRO A 1 101 ? -2.056 -8.896 8.416 1.00 93.19 101 PRO A N 1
ATOM 753 C CA . PRO A 1 101 ? -2.538 -10.096 9.091 1.00 93.19 101 PRO A CA 1
ATOM 754 C C . PRO A 1 101 ? -3.562 -9.752 10.182 1.00 93.19 101 PRO A C 1
ATOM 756 O O . PRO A 1 101 ? -3.529 -8.666 10.756 1.00 93.19 101 PRO A O 1
ATOM 759 N N . GLY A 1 102 ? -4.450 -10.699 10.501 1.00 90.88 102 GLY A N 1
ATOM 760 C CA . GLY A 1 102 ? -5.430 -10.539 11.586 1.00 90.88 102 GLY A CA 1
ATOM 761 C C . GLY A 1 102 ? -6.510 -9.487 11.315 1.00 90.88 102 GLY A C 1
ATOM 762 O O . GLY A 1 102 ? -7.067 -8.928 12.252 1.00 90.88 102 GLY A O 1
ATOM 763 N N . THR A 1 103 ? -6.775 -9.193 10.043 1.00 93.38 103 THR A N 1
ATOM 764 C CA . THR A 1 103 ? -7.866 -8.316 9.604 1.00 93.38 103 THR A CA 1
ATOM 765 C C . THR A 1 103 ? -9.202 -9.067 9.586 1.00 93.38 103 THR A C 1
ATOM 767 O O . THR A 1 103 ? -9.190 -10.299 9.554 1.00 93.38 103 THR A O 1
ATOM 770 N N . PRO A 1 104 ? -10.353 -8.363 9.607 1.00 93.81 104 PRO A N 1
ATOM 771 C CA . PRO A 1 104 ? -11.661 -8.996 9.437 1.00 93.81 104 PRO A CA 1
ATOM 772 C C . PRO A 1 104 ? -11.724 -9.893 8.191 1.00 93.81 104 PRO A C 1
ATOM 774 O O . PRO A 1 104 ? -11.193 -9.538 7.139 1.00 93.81 104 PRO A O 1
ATOM 777 N N . ASP A 1 105 ? -12.386 -11.045 8.310 1.00 91.50 105 ASP A N 1
ATOM 778 C CA . ASP A 1 105 ? -12.347 -12.113 7.299 1.00 91.50 105 ASP A CA 1
ATOM 779 C C . ASP A 1 105 ? -12.913 -11.695 5.933 1.00 91.50 105 ASP A C 1
ATOM 781 O O . ASP A 1 105 ? -12.488 -12.205 4.895 1.00 91.50 105 ASP A O 1
ATOM 785 N N . ASP A 1 106 ? -13.844 -10.744 5.928 1.00 93.06 106 ASP A N 1
ATOM 786 C CA . ASP A 1 106 ? -14.513 -10.206 4.745 1.00 93.06 106 ASP A CA 1
ATOM 787 C C . ASP A 1 106 ? -13.701 -9.127 4.012 1.00 93.06 106 ASP A C 1
ATOM 789 O O . ASP A 1 106 ? -14.098 -8.692 2.932 1.00 93.06 106 ASP A O 1
ATOM 793 N N . LEU A 1 107 ? -12.551 -8.713 4.556 1.00 94.12 107 LEU A N 1
ATOM 794 C CA . LEU A 1 107 ? -11.756 -7.607 4.030 1.00 94.12 107 LEU A CA 1
ATOM 795 C C . LEU A 1 107 ? -10.318 -8.016 3.693 1.00 94.12 107 LEU A C 1
ATOM 797 O O . LEU A 1 107 ? -9.688 -8.864 4.330 1.00 94.12 107 LEU A O 1
ATOM 801 N N . HIS A 1 108 ? -9.761 -7.323 2.707 1.00 95.50 108 HIS A N 1
ATOM 802 C CA . HIS A 1 108 ? -8.328 -7.116 2.591 1.00 95.50 108 HIS A CA 1
ATOM 803 C C . HIS A 1 108 ? -8.001 -5.700 3.029 1.00 95.50 108 HIS A C 1
ATOM 805 O O . HIS A 1 108 ? -8.521 -4.726 2.485 1.00 95.50 108 HIS A O 1
ATOM 811 N N . VAL A 1 109 ? -7.103 -5.591 4.003 1.00 95.56 109 VAL A N 1
ATOM 812 C CA . VAL A 1 109 ? -6.544 -4.304 4.404 1.00 95.56 109 VAL A CA 1
ATOM 813 C C . VAL A 1 109 ? -5.071 -4.299 4.079 1.00 95.56 109 VAL A C 1
ATOM 815 O O . VAL A 1 109 ? -4.355 -5.222 4.444 1.00 95.56 109 VAL A O 1
ATOM 818 N N . PHE A 1 110 ? -4.611 -3.255 3.411 1.00 96.56 110 PHE A N 1
ATOM 819 C CA . PHE A 1 110 ? -3.208 -3.022 3.105 1.00 96.56 110 PHE A CA 1
ATOM 820 C C . PHE A 1 110 ? -2.786 -1.739 3.790 1.00 96.56 110 PHE A C 1
ATOM 822 O O . PHE A 1 110 ? -3.503 -0.745 3.712 1.00 96.56 110 PHE A O 1
ATOM 829 N N . ALA A 1 111 ? -1.617 -1.731 4.423 1.00 96.25 111 ALA A N 1
ATOM 830 C CA . ALA A 1 111 ? -1.069 -0.523 5.018 1.00 96.25 111 ALA A CA 1
ATOM 831 C C . ALA A 1 111 ? 0.407 -0.372 4.662 1.00 96.25 111 ALA A C 1
ATOM 833 O O . ALA A 1 111 ? 1.204 -1.297 4.846 1.00 96.25 111 ALA A O 1
ATOM 834 N N . VAL A 1 112 ? 0.751 0.805 4.141 1.00 95.25 112 VAL A N 1
ATOM 835 C CA . VAL A 1 112 ? 2.084 1.149 3.648 1.00 95.25 112 VAL A CA 1
ATOM 836 C C . VAL A 1 112 ? 2.494 2.520 4.178 1.00 95.25 112 VAL A C 1
ATOM 838 O O . VAL A 1 112 ? 1.688 3.454 4.233 1.00 95.25 112 VAL A O 1
ATOM 841 N N . ARG A 1 113 ? 3.769 2.656 4.546 1.00 93.56 113 ARG A N 1
ATOM 842 C CA . ARG A 1 113 ? 4.396 3.928 4.901 1.00 93.56 113 ARG A CA 1
ATOM 843 C C . ARG A 1 113 ? 5.570 4.209 3.977 1.00 93.56 113 ARG A C 1
ATOM 845 O O . ARG A 1 113 ? 6.528 3.446 3.942 1.00 93.56 113 ARG A O 1
ATOM 852 N N . TYR A 1 114 ? 5.518 5.357 3.314 1.00 89.12 114 TYR A N 1
ATOM 853 C CA . TYR A 1 114 ? 6.590 5.885 2.473 1.00 89.12 114 TYR A CA 1
ATOM 854 C C . TYR A 1 114 ? 7.430 6.916 3.229 1.00 89.12 114 TYR A C 1
ATOM 856 O O . TYR A 1 114 ? 6.896 7.715 4.012 1.00 89.12 114 TYR A O 1
ATOM 864 N N . GLY A 1 115 ? 8.728 6.931 2.937 1.00 86.31 115 GLY A N 1
ATOM 865 C CA . GLY A 1 115 ? 9.747 7.773 3.562 1.00 86.31 115 GLY A CA 1
ATOM 866 C C . GLY A 1 115 ? 10.452 7.129 4.762 1.00 86.31 115 GLY A C 1
ATOM 867 O O . GLY A 1 115 ? 11.267 7.782 5.401 1.00 86.31 115 GLY A O 1
ATOM 868 N N . SER A 1 116 ? 10.150 5.872 5.104 1.00 86.25 116 SER A N 1
ATOM 869 C CA . SER A 1 116 ? 10.852 5.141 6.164 1.00 86.25 116 SER A CA 1
ATOM 870 C C . SER A 1 116 ? 10.675 3.630 6.029 1.00 86.25 116 SER A C 1
ATOM 872 O O . SER A 1 116 ? 9.545 3.141 6.032 1.00 86.25 116 SER A O 1
ATOM 874 N N . ALA A 1 117 ? 11.797 2.906 6.022 1.00 87.12 117 ALA A N 1
ATOM 875 C CA . ALA A 1 117 ? 11.853 1.443 6.022 1.00 87.12 117 ALA A CA 1
ATOM 876 C C . ALA A 1 117 ? 11.758 0.813 7.427 1.00 87.12 117 ALA A C 1
ATOM 878 O O . ALA A 1 117 ? 11.850 -0.404 7.561 1.00 87.12 117 ALA A O 1
ATOM 879 N N . ALA A 1 118 ? 11.598 1.610 8.495 1.00 90.44 118 ALA A N 1
ATOM 880 C CA . ALA A 1 118 ? 11.429 1.043 9.833 1.00 90.44 118 ALA A CA 1
ATOM 881 C C . ALA A 1 118 ? 10.178 0.136 9.881 1.00 90.44 118 ALA A C 1
ATOM 883 O O . ALA A 1 118 ? 9.226 0.396 9.142 1.00 90.44 118 ALA A O 1
ATOM 884 N N . PRO A 1 119 ? 10.124 -0.887 10.750 1.00 91.88 119 PRO A N 1
ATOM 885 C CA . PRO A 1 119 ? 8.961 -1.761 10.836 1.00 91.88 119 PRO A CA 1
ATOM 886 C C . PRO A 1 119 ? 7.654 -0.982 11.001 1.00 91.88 119 PRO A C 1
ATOM 888 O O . PRO A 1 119 ? 7.600 0.063 11.662 1.00 91.88 119 PRO A O 1
ATOM 891 N N . LEU A 1 120 ? 6.609 -1.491 10.360 1.00 93.69 120 LEU A N 1
ATOM 892 C CA . LEU A 1 120 ? 5.281 -0.911 10.377 1.00 93.69 120 LEU A CA 1
ATOM 893 C C . LEU A 1 120 ? 4.317 -1.924 10.992 1.00 93.69 120 LEU A C 1
ATOM 895 O O . LEU A 1 120 ? 4.039 -2.953 10.394 1.00 93.69 120 LEU A O 1
ATOM 899 N N . THR A 1 121 ? 3.792 -1.612 12.174 1.00 94.00 121 THR A N 1
ATOM 900 C CA . THR A 1 121 ? 2.727 -2.396 12.808 1.00 94.00 121 THR A CA 1
ATOM 901 C C . THR A 1 121 ? 1.418 -1.634 12.689 1.00 94.00 121 THR A C 1
ATOM 903 O O . THR A 1 121 ? 1.350 -0.452 13.038 1.00 94.00 121 THR A O 1
ATOM 906 N N . VAL A 1 122 ? 0.384 -2.317 12.204 1.00 95.44 122 VAL A N 1
ATOM 907 C CA . VAL A 1 122 ? -0.975 -1.789 12.110 1.00 95.44 122 VAL A CA 1
ATOM 908 C C . VAL A 1 122 ? -1.929 -2.807 12.711 1.00 95.44 122 VAL A C 1
ATOM 910 O O . VAL A 1 122 ? -1.869 -3.982 12.366 1.00 95.44 122 VAL A O 1
ATOM 913 N N . ALA A 1 123 ? -2.790 -2.347 13.612 1.00 95.25 123 ALA A N 1
ATOM 914 C CA . ALA A 1 123 ? -3.895 -3.131 14.145 1.00 95.25 123 ALA A CA 1
ATOM 915 C C . ALA A 1 123 ? -5.176 -2.732 13.415 1.00 95.25 123 ALA A C 1
ATOM 917 O O . ALA A 1 123 ? -5.435 -1.539 13.238 1.00 95.25 123 ALA A O 1
ATOM 918 N N . VAL A 1 124 ? -5.963 -3.717 12.994 1.00 96.19 124 VAL A N 1
ATOM 919 C CA . VAL A 1 124 ? -7.235 -3.492 12.311 1.00 96.19 124 VAL A CA 1
ATOM 920 C C . VAL A 1 124 ? -8.319 -4.233 13.066 1.00 96.19 124 VAL A C 1
ATOM 922 O O . VAL A 1 124 ? -8.252 -5.448 13.211 1.00 96.19 124 VAL A O 1
ATOM 925 N N . GLU A 1 125 ? -9.317 -3.499 13.532 1.00 95.25 125 GLU A N 1
ATOM 926 C CA . GLU A 1 125 ? -10.407 -4.047 14.332 1.00 95.25 125 GLU A CA 1
ATOM 927 C C . GLU A 1 125 ? -11.739 -3.513 13.822 1.00 95.25 125 GLU A C 1
ATOM 929 O O . GLU A 1 125 ? -11.864 -2.332 13.490 1.00 95.25 125 GLU A O 1
ATOM 934 N N . ARG A 1 126 ? -12.745 -4.386 13.771 1.00 93.88 126 ARG A N 1
ATOM 935 C CA . ARG A 1 126 ? -14.126 -3.985 13.510 1.00 93.88 126 ARG A CA 1
ATOM 936 C C . ARG A 1 126 ? -14.789 -3.616 14.837 1.00 93.88 126 ARG A C 1
ATOM 938 O O . ARG A 1 126 ? -14.792 -4.420 15.765 1.00 93.88 126 ARG A O 1
ATOM 945 N N . ASP A 1 127 ? -15.333 -2.408 14.912 1.00 91.19 127 ASP A N 1
ATOM 946 C CA . ASP A 1 127 ? -16.038 -1.853 16.069 1.00 91.19 127 ASP A CA 1
ATOM 947 C C . ASP A 1 127 ? -17.463 -1.479 15.636 1.00 91.19 127 ASP A C 1
ATOM 949 O O . ASP A 1 127 ? -17.732 -0.376 15.154 1.00 91.19 127 ASP A O 1
ATOM 953 N N . GLY A 1 128 ? -18.365 -2.461 15.707 1.00 89.31 128 GLY A N 1
ATOM 954 C CA . GLY A 1 128 ? -19.694 -2.365 15.102 1.00 89.31 128 GLY A CA 1
ATOM 955 C C . GLY A 1 128 ? -19.605 -2.218 13.580 1.00 89.31 128 GLY A C 1
ATOM 956 O O . GLY A 1 128 ? -18.968 -3.029 12.911 1.00 89.31 128 GLY A O 1
ATOM 957 N N . GLU A 1 129 ? -20.227 -1.167 13.048 1.00 86.31 129 GLU A N 1
ATOM 958 C CA . GLU A 1 129 ? -20.173 -0.825 11.618 1.00 86.31 129 GLU A CA 1
ATOM 959 C C . GLU A 1 129 ? -18.878 -0.094 11.226 1.00 86.31 129 GLU A C 1
ATOM 961 O O . GLU A 1 129 ? -18.591 0.070 10.044 1.00 86.31 129 GLU A O 1
ATOM 966 N N . ALA A 1 130 ? -18.079 0.357 12.199 1.00 93.06 130 ALA A N 1
ATOM 967 C CA . ALA A 1 130 ? -16.848 1.082 11.926 1.00 93.06 130 ALA A CA 1
ATOM 968 C C . ALA A 1 130 ? -15.637 0.143 11.840 1.00 93.06 130 ALA A C 1
ATOM 970 O O . ALA A 1 130 ? -15.539 -0.863 12.544 1.00 93.06 130 ALA A O 1
ATOM 971 N N . LEU A 1 131 ? -14.653 0.525 11.028 1.00 95.25 131 LEU A N 1
ATOM 972 C CA . LEU A 1 131 ? -13.341 -0.106 10.984 1.00 95.25 131 LEU A CA 1
ATOM 973 C C . LEU A 1 131 ? -12.298 0.814 11.618 1.00 95.25 131 LEU A C 1
ATOM 975 O O . LEU A 1 131 ? -12.063 1.938 11.167 1.00 95.25 131 LEU A O 1
ATOM 979 N N . ARG A 1 132 ? -11.639 0.324 12.664 1.00 96.06 132 ARG A N 1
ATOM 980 C CA . ARG A 1 132 ? -10.567 1.023 13.363 1.00 96.06 132 ARG A CA 1
ATOM 981 C C . ARG A 1 132 ? -9.212 0.530 12.870 1.00 96.06 132 ARG A C 1
ATOM 983 O O . ARG A 1 132 ? -8.917 -0.657 12.919 1.00 96.06 132 ARG A O 1
ATOM 990 N N . ILE A 1 133 ? -8.361 1.467 12.466 1.00 95.38 133 ILE A N 1
ATOM 991 C CA . ILE A 1 133 ? -6.990 1.230 12.013 1.00 95.38 133 ILE A CA 1
ATOM 992 C C . ILE A 1 133 ? -6.043 1.953 12.971 1.00 95.38 133 ILE A C 1
ATOM 994 O O . ILE A 1 133 ? -5.912 3.179 12.947 1.00 95.38 133 ILE A O 1
ATOM 998 N N . GLY A 1 134 ? -5.399 1.196 13.852 1.00 95.12 134 GLY A N 1
ATOM 999 C CA . GLY A 1 134 ? -4.413 1.691 14.807 1.00 95.12 134 GLY A CA 1
ATOM 1000 C C . GLY A 1 134 ? -2.998 1.620 14.241 1.00 95.12 134 GLY A C 1
ATOM 1001 O O . GLY A 1 134 ? -2.561 0.566 13.791 1.00 95.12 134 GLY A O 1
ATOM 1002 N N . THR A 1 135 ? -2.265 2.728 14.302 1.00 92.56 135 THR A N 1
ATOM 1003 C CA . THR A 1 135 ? -0.837 2.806 13.953 1.00 92.56 135 THR A CA 1
ATOM 1004 C C . THR A 1 135 ? -0.029 3.291 15.158 1.00 92.56 135 THR A C 1
ATOM 1006 O O . THR A 1 135 ? -0.593 3.559 16.216 1.00 92.56 135 THR A O 1
ATOM 1009 N N . SER A 1 136 ? 1.287 3.460 14.999 1.00 89.56 136 SER A N 1
ATOM 1010 C CA . SER A 1 136 ? 2.157 4.080 16.010 1.00 89.56 136 SER A CA 1
ATOM 1011 C C . SER A 1 136 ? 2.099 5.612 16.048 1.00 89.56 136 SER A C 1
ATOM 1013 O O . SER A 1 136 ? 2.744 6.210 16.903 1.00 89.56 136 SER A O 1
ATOM 1015 N N . ALA A 1 137 ? 1.388 6.263 15.120 1.00 90.56 137 ALA A N 1
ATOM 1016 C CA . ALA A 1 137 ? 1.267 7.725 15.073 1.00 90.56 137 ALA A CA 1
ATOM 1017 C C . ALA A 1 137 ? -0.171 8.227 15.299 1.00 90.56 137 ALA A C 1
ATOM 1019 O O . ALA A 1 137 ? -0.380 9.293 15.875 1.00 90.56 137 ALA A O 1
ATOM 1020 N N . PHE A 1 138 ? -1.169 7.470 14.850 1.00 93.19 138 PHE A N 1
ATOM 1021 C CA . PHE A 1 138 ? -2.581 7.844 14.916 1.00 93.19 138 PHE A CA 1
ATOM 1022 C C . PHE A 1 138 ? -3.489 6.611 14.871 1.00 93.19 138 PHE A C 1
ATOM 1024 O O . PHE A 1 138 ? -3.068 5.512 14.508 1.00 93.19 138 PHE A O 1
ATOM 1031 N N . THR A 1 139 ? -4.762 6.814 15.193 1.00 95.75 139 THR A N 1
ATOM 1032 C CA . THR A 1 139 ? -5.847 5.883 14.873 1.00 95.75 139 THR A CA 1
ATOM 1033 C C . THR A 1 139 ? -6.743 6.507 13.808 1.00 95.75 139 THR A C 1
ATOM 1035 O O . THR A 1 139 ? -7.248 7.609 14.016 1.00 95.75 139 THR A O 1
ATOM 1038 N N . ALA A 1 140 ? -6.967 5.806 12.702 1.00 95.06 140 ALA A N 1
ATOM 1039 C CA . ALA A 1 140 ? -8.020 6.132 11.747 1.00 95.06 140 ALA A CA 1
ATOM 1040 C C . ALA A 1 140 ? -9.272 5.307 12.059 1.00 95.06 140 ALA A C 1
ATOM 1042 O O . ALA A 1 140 ? -9.173 4.132 12.407 1.00 95.06 140 ALA A O 1
ATOM 1043 N N . VAL A 1 141 ? -10.443 5.924 11.960 1.00 95.81 141 VAL A N 1
ATOM 1044 C CA . VAL A 1 141 ? -11.738 5.252 12.073 1.00 95.81 141 VAL A CA 1
ATOM 1045 C C . VAL A 1 141 ? -12.508 5.529 10.794 1.00 95.81 141 VAL A C 1
ATOM 1047 O O . VAL A 1 141 ? -12.777 6.693 10.493 1.00 95.81 141 VAL A O 1
ATOM 1050 N N . ILE A 1 142 ? -12.816 4.465 10.062 1.00 93.94 142 ILE A N 1
ATOM 1051 C CA . ILE A 1 142 ? -13.679 4.471 8.883 1.00 93.94 142 ILE A CA 1
ATOM 1052 C C . ILE A 1 142 ? -15.076 4.108 9.385 1.00 93.94 142 ILE A C 1
ATOM 1054 O O . ILE A 1 142 ? -15.284 2.995 9.858 1.00 93.94 142 ILE A O 1
ATOM 1058 N N . GLY A 1 143 ? -15.978 5.082 9.409 1.00 92.06 143 GLY A N 1
ATOM 1059 C CA . GLY A 1 143 ? -17.360 4.928 9.853 1.00 92.06 143 GLY A CA 1
ATOM 1060 C C . GLY A 1 143 ? -18.308 4.615 8.701 1.00 92.06 143 GLY A C 1
ATOM 1061 O O . GLY A 1 143 ? -17.875 4.275 7.604 1.00 92.06 143 GLY A O 1
ATOM 1062 N N . ALA A 1 144 ? -19.604 4.764 8.968 1.00 90.62 144 ALA A N 1
ATOM 1063 C CA . ALA A 1 144 ? -20.644 4.599 7.961 1.00 90.62 144 ALA A CA 1
ATOM 1064 C C . ALA A 1 144 ? -20.485 5.591 6.798 1.00 90.62 144 ALA A C 1
ATOM 1066 O O . ALA A 1 144 ? -19.913 6.676 6.962 1.00 90.62 144 ALA A O 1
ATOM 1067 N N . ASP A 1 145 ? -21.051 5.216 5.657 1.00 91.19 145 ASP A N 1
ATOM 1068 C CA . ASP A 1 145 ? -21.157 6.084 4.495 1.00 91.19 145 ASP A CA 1
ATOM 1069 C C . ASP A 1 145 ? -22.064 7.286 4.776 1.00 91.19 145 ASP A C 1
ATOM 1071 O O . ASP A 1 145 ? -23.057 7.203 5.507 1.00 91.19 145 ASP A O 1
ATOM 1075 N N . ASP A 1 146 ? -21.710 8.425 4.195 1.00 89.31 146 ASP A N 1
ATOM 1076 C CA . ASP A 1 146 ? -22.565 9.599 4.153 1.00 89.31 146 ASP A CA 1
ATOM 1077 C C . ASP A 1 146 ? -23.654 9.479 3.067 1.00 89.31 146 ASP A C 1
ATOM 1079 O O . ASP A 1 146 ? -23.807 8.460 2.391 1.00 89.31 146 ASP A O 1
ATOM 1083 N N . GLU A 1 147 ? -24.432 10.545 2.871 1.00 92.88 147 GLU A N 1
ATOM 1084 C CA . GLU A 1 147 ? -25.519 10.583 1.880 1.00 92.88 147 GLU A CA 1
ATOM 1085 C C . GLU A 1 147 ? -25.048 10.382 0.421 1.00 92.88 147 GLU A C 1
ATOM 1087 O O . GLU A 1 147 ? -25.880 10.211 -0.471 1.00 92.88 147 GLU A O 1
ATOM 1092 N N . ARG A 1 148 ? -23.735 10.411 0.156 1.00 91.25 148 ARG A N 1
ATOM 1093 C CA . ARG A 1 148 ? -23.117 10.222 -1.165 1.00 91.25 148 ARG A CA 1
ATOM 1094 C C . ARG A 1 148 ? -22.470 8.848 -1.329 1.00 91.25 148 ARG A C 1
ATOM 1096 O O . ARG A 1 148 ? -21.974 8.561 -2.417 1.00 91.25 148 ARG A O 1
ATOM 1103 N N . GLY A 1 149 ? -22.494 8.007 -0.293 1.00 85.88 149 GLY A N 1
ATOM 1104 C CA . GLY A 1 149 ? -21.782 6.731 -0.293 1.00 85.88 149 GLY A CA 1
ATOM 1105 C C . GLY A 1 149 ? -20.291 6.871 0.030 1.00 85.88 149 GLY A C 1
ATOM 1106 O O . GLY A 1 149 ? -19.526 5.964 -0.285 1.00 85.88 149 GLY A O 1
ATOM 1107 N N . GLU A 1 150 ? -19.849 8.009 0.583 1.00 87.81 150 GLU A N 1
ATOM 1108 C CA . GLU A 1 150 ? -18.458 8.190 1.006 1.00 87.81 150 GLU A CA 1
ATOM 1109 C C . GLU A 1 150 ? -18.313 7.837 2.495 1.00 87.81 150 GLU A C 1
ATOM 1111 O O . GLU A 1 150 ? -19.012 8.421 3.330 1.00 87.81 150 GLU A O 1
ATOM 1116 N N . PRO A 1 151 ? -17.399 6.927 2.877 1.00 88.56 151 PRO A N 1
ATOM 1117 C CA . PRO A 1 151 ? -17.247 6.535 4.270 1.00 88.56 151 PRO A CA 1
ATOM 1118 C C . PRO A 1 151 ? -16.680 7.683 5.103 1.00 88.56 151 PRO A C 1
ATOM 1120 O O . PRO A 1 151 ? -15.674 8.310 4.748 1.00 88.56 151 PRO A O 1
ATOM 1123 N N . GLN A 1 152 ? -17.275 7.934 6.269 1.00 92.38 152 GLN A N 1
ATOM 1124 C CA . GLN A 1 152 ? -16.761 8.953 7.180 1.00 92.38 152 GLN A CA 1
ATOM 1125 C C . GLN A 1 152 ? -15.375 8.575 7.709 1.00 92.38 152 GLN A C 1
ATOM 1127 O O . GLN A 1 152 ? -15.194 7.521 8.315 1.00 92.38 152 GLN A O 1
ATOM 1132 N N . LEU A 1 153 ? -14.397 9.473 7.567 1.00 93.00 153 LEU A N 1
ATOM 1133 C CA . LEU A 1 153 ? -13.042 9.271 8.081 1.00 93.00 153 LEU A CA 1
ATOM 1134 C C . LEU A 1 153 ? -12.754 10.187 9.273 1.00 93.00 153 LEU A C 1
ATOM 1136 O O . LEU A 1 153 ? -12.733 11.410 9.150 1.00 93.00 153 LEU A O 1
ATOM 1140 N N . THR A 1 154 ? -12.442 9.591 10.425 1.00 94.62 154 THR A N 1
ATOM 1141 C CA . THR A 1 154 ? -11.954 10.319 11.606 1.00 94.62 154 THR A CA 1
ATOM 1142 C C . THR A 1 154 ? -10.520 9.922 11.937 1.00 94.62 154 THR A C 1
ATOM 1144 O O . THR A 1 154 ? -10.222 8.742 12.109 1.00 94.62 154 THR A O 1
ATOM 1147 N N . LEU A 1 155 ? -9.640 10.910 12.117 1.00 94.25 155 LEU A N 1
ATOM 1148 C CA . LEU A 1 155 ? -8.286 10.705 12.637 1.00 94.25 155 LEU A CA 1
ATOM 1149 C C . LEU A 1 155 ? -8.208 11.121 14.105 1.00 94.25 155 LEU A C 1
ATOM 1151 O O . LEU A 1 155 ? -8.596 12.228 14.477 1.00 94.25 155 LEU A O 1
ATOM 1155 N N . ARG A 1 156 ? -7.682 10.230 14.945 1.00 93.75 156 ARG A N 1
ATOM 1156 C CA . ARG A 1 156 ? -7.465 10.462 16.375 1.00 93.75 156 ARG A CA 1
ATOM 1157 C C . ARG A 1 156 ? -5.970 10.355 16.688 1.00 93.75 156 ARG A C 1
ATOM 1159 O O . ARG A 1 156 ? -5.337 9.392 16.244 1.00 93.75 156 ARG A O 1
ATOM 1166 N N . PRO A 1 157 ? -5.392 11.289 17.460 1.00 89.69 157 PRO A N 1
ATOM 1167 C CA . PRO A 1 157 ? -4.027 11.138 17.944 1.00 89.69 157 PRO A CA 1
ATOM 1168 C C . PRO A 1 157 ? -3.937 9.948 18.905 1.00 89.69 157 PRO A C 1
ATOM 1170 O O . PRO A 1 157 ? -4.920 9.578 19.554 1.00 89.69 157 PRO A O 1
ATOM 1173 N N . ILE A 1 158 ? -2.750 9.356 19.020 1.00 82.38 158 ILE A N 1
ATOM 1174 C CA . ILE A 1 158 ? -2.487 8.384 20.083 1.00 82.38 158 ILE A CA 1
ATOM 1175 C C . ILE A 1 158 ? -2.402 9.161 21.389 1.00 82.38 158 ILE A C 1
ATOM 1177 O O . ILE A 1 158 ? -1.661 10.139 21.489 1.00 82.38 158 ILE A O 1
ATOM 1181 N N . LYS A 1 159 ? -3.210 8.762 22.372 1.00 66.31 159 LYS A N 1
ATOM 1182 C CA . LYS A 1 159 ? -3.129 9.344 23.708 1.00 66.31 159 LYS A CA 1
ATOM 1183 C C . LYS A 1 159 ? -1.761 8.951 24.297 1.00 66.31 159 LYS A C 1
ATOM 1185 O O . LYS A 1 159 ? -1.463 7.758 24.254 1.00 66.31 159 LYS A O 1
ATOM 1190 N N . PRO A 1 160 ? -0.940 9.914 24.754 1.00 56.59 160 P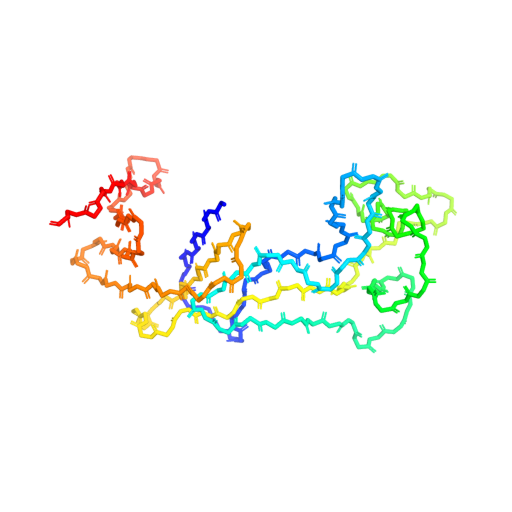RO A N 1
ATOM 1191 C CA . PRO A 1 160 ? 0.364 9.621 25.345 1.00 56.59 160 PRO A CA 1
ATOM 1192 C C . PRO A 1 160 ? 0.244 8.758 26.604 1.00 56.59 160 PRO A C 1
ATOM 1194 O O . PRO A 1 160 ? -0.830 8.804 27.256 1.00 56.59 160 PRO A O 1
#

pLDDT: mean 79.89, std 16.51, range [39.0, 96.56]

Radius of gyration: 18.98 Å; chains: 1; bounding box: 48×30×62 Å

Foldseek 3Di:
DKDKDKDFDDPDFDKDQPDAQQFDDPPPDTDRDPDFQKEKLADKDWDADPDDDLLGAGSVDPDDSVRSCLSCLLAPVHDDDVVVDRRHNPYYGTIIGGFRPPEPPRMGMIMMDGPHNPYWHWDWDDDDQWIWIDTPFWIWIFHAADPVRHTDIDIGGDDD

Sequence (160 aa):
LWTTVVVERLPGEPYLLAGLPYAADDGDRVRRTAEGAVASAGTLRLTHPEAQGAEHFDARAELTQEQAAFALAADPRGYGNPDEGWRHLVSSTALEAGPVPGTPDDLHVFAVRYGSAAPLTVAVERDGEALRIGTSAFTAVIGADDERGEPQLTLRPIKP